Protein AF-C7RBJ3-F1 (afdb_monomer)

Organism: Kangiella koreensis (strain DSM 16069 / JCM 12317 / KCTC 12182 / SW-125) (NCBI:txid523791)

Sequence (81 aa):
MFEFYLQDAELVNLFHAKKYDLNSSTTLSTTKEKTMTQLNNQDRQKCEVWTRVMGYHRPVSAFNKGKQSEHKERQHFKERA

Solvent-accessible surface area (backbone atoms only — not comparable to full-atom values): 6020 Å² total; per-residue (Å²): 145,80,84,89,78,95,76,74,74,67,68,59,52,60,67,57,62,76,72,65,82,87,77,81,88,83,84,90,80,95,72,93,73,82,74,81,78,82,75,57,78,87,80,56,78,85,81,84,57,69,45,82,54,101,86,46,79,44,54,59,88,76,53,51,74,68,54,50,54,56,58,70,68,59,83,75,91,74,84,83,131

Secondary structure (DSSP, 8-state):
---------HHHHHHHHTS---------------------GGGPPPPPPEEEETTEEEEGGG--HHHHHHHHHPPPP----

Structure (mmCIF, N/CA/C/O backbone):
data_AF-C7RBJ3-F1
#
_entry.id   AF-C7RBJ3-F1
#
loop_
_atom_site.group_PDB
_atom_site.id
_atom_site.type_symbol
_atom_site.label_atom_id
_atom_site.label_alt_id
_atom_site.label_comp_id
_atom_site.label_asym_id
_atom_site.label_entity_id
_atom_site.label_seq_id
_atom_site.pdbx_PDB_ins_code
_atom_site.Cartn_x
_atom_site.Cartn_y
_atom_site.Cartn_z
_atom_site.occupancy
_atom_site.B_iso_or_equiv
_atom_site.auth_seq_id
_atom_site.auth_comp_id
_atom_site.auth_asym_id
_atom_site.auth_atom_id
_atom_site.pdbx_PDB_model_num
ATOM 1 N N . MET A 1 1 ? 25.887 -8.990 10.465 1.00 43.25 1 MET A N 1
ATOM 2 C CA . MET A 1 1 ? 25.453 -7.644 10.899 1.00 43.25 1 MET A CA 1
ATOM 3 C C 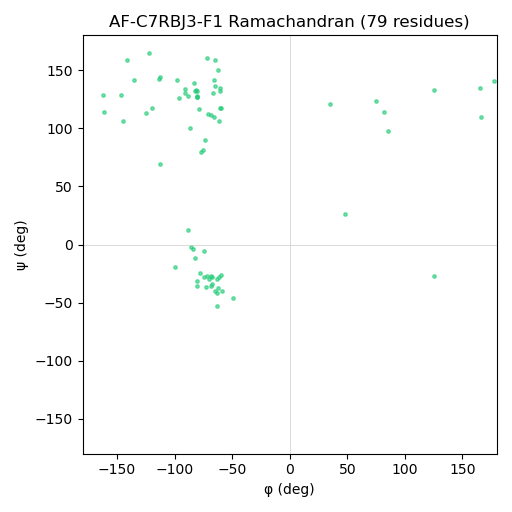. MET A 1 1 ? 23.977 -7.712 11.275 1.00 43.25 1 MET A C 1
ATOM 5 O O . MET A 1 1 ? 23.124 -7.046 10.711 1.00 43.25 1 MET A O 1
ATOM 9 N N . PHE A 1 2 ? 23.718 -8.653 12.175 1.00 42.06 2 PHE A N 1
ATOM 10 C CA . PHE A 1 2 ? 22.513 -8.855 12.958 1.00 42.06 2 PHE A CA 1
ATOM 11 C C . PHE A 1 2 ? 22.964 -8.556 14.390 1.00 42.06 2 PHE A C 1
ATOM 13 O O . PHE A 1 2 ? 24.114 -8.882 14.693 1.00 42.06 2 PHE A O 1
ATOM 20 N N . GLU A 1 3 ? 22.070 -7.956 15.175 1.00 46.28 3 GLU A N 1
ATOM 21 C CA . GLU A 1 3 ? 22.109 -7.639 16.617 1.00 46.28 3 GLU A CA 1
ATOM 22 C C . GLU A 1 3 ? 21.864 -6.147 16.897 1.00 46.28 3 GLU A C 1
ATOM 24 O O . GLU A 1 3 ? 22.492 -5.285 16.286 1.00 46.28 3 GLU A O 1
ATOM 29 N N . PHE A 1 4 ? 20.977 -5.913 17.878 1.00 36.62 4 PHE A N 1
ATOM 30 C CA . PHE A 1 4 ? 20.681 -4.664 18.602 1.00 36.62 4 PHE A CA 1
ATOM 31 C C . PHE A 1 4 ? 19.867 -3.584 17.843 1.00 36.62 4 PHE A C 1
ATOM 33 O O . PHE A 1 4 ? 20.285 -3.110 16.800 1.00 36.62 4 PHE A 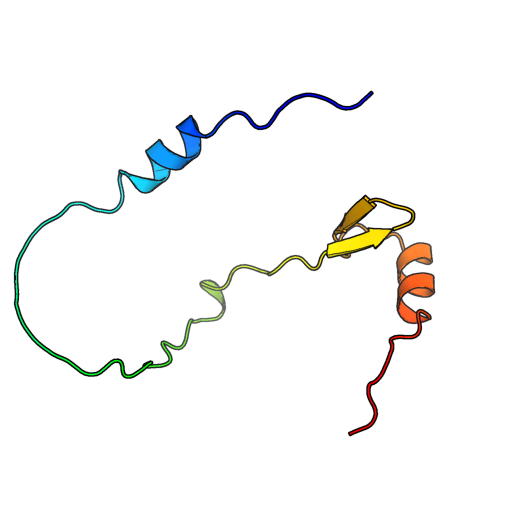O 1
ATOM 40 N N . TYR A 1 5 ? 18.715 -3.066 18.297 1.00 40.81 5 TYR A N 1
ATOM 41 C CA . TYR A 1 5 ? 18.189 -2.973 19.661 1.00 40.81 5 TYR A CA 1
ATOM 42 C C . TYR A 1 5 ? 16.667 -2.702 19.649 1.00 40.81 5 TYR A C 1
ATOM 44 O O . TYR A 1 5 ? 16.192 -1.774 18.993 1.00 40.81 5 TYR A O 1
ATOM 52 N N . LEU A 1 6 ? 15.918 -3.521 20.396 1.00 48.38 6 LEU A N 1
ATOM 53 C CA . LEU A 1 6 ? 14.627 -3.176 20.991 1.00 48.38 6 LEU A CA 1
ATOM 54 C C . LEU A 1 6 ? 14.943 -2.526 22.350 1.00 48.38 6 LEU A C 1
ATOM 56 O O . LEU A 1 6 ? 15.221 -3.231 23.310 1.00 48.38 6 LEU A O 1
ATOM 60 N N . GLN A 1 7 ? 14.917 -1.201 22.429 1.00 44.19 7 GLN A N 1
ATOM 61 C CA . GLN A 1 7 ? 14.923 -0.412 23.669 1.00 44.19 7 GLN A CA 1
ATOM 62 C C . GLN A 1 7 ? 14.413 0.963 23.217 1.00 44.19 7 GLN A C 1
ATOM 64 O O . GLN A 1 7 ? 14.949 1.526 22.273 1.00 44.19 7 GLN A O 1
ATOM 69 N N . ASP A 1 8 ? 13.247 1.445 23.634 1.00 45.53 8 ASP A N 1
ATOM 70 C CA . ASP A 1 8 ? 12.941 1.759 25.021 1.00 45.53 8 ASP A CA 1
ATOM 71 C C . ASP A 1 8 ? 11.471 1.457 25.355 1.00 45.53 8 ASP A C 1
ATOM 73 O O . ASP A 1 8 ? 10.549 2.183 24.979 1.00 45.53 8 ASP A O 1
ATOM 77 N N . ALA A 1 9 ? 11.240 0.381 26.108 1.00 49.25 9 ALA A N 1
ATOM 78 C CA . ALA A 1 9 ? 9.920 0.034 26.639 1.00 49.25 9 ALA A CA 1
ATOM 79 C C . ALA A 1 9 ? 9.482 0.938 27.815 1.00 49.25 9 ALA A C 1
ATOM 81 O O . ALA A 1 9 ? 8.343 0.849 28.272 1.00 49.25 9 ALA A O 1
ATOM 82 N N . GLU A 1 10 ? 10.349 1.830 28.304 1.00 50.22 10 GLU A N 1
ATOM 83 C CA . GLU A 1 10 ? 10.057 2.649 29.487 1.00 50.22 10 GLU A CA 1
ATOM 84 C C . GLU A 1 10 ? 9.185 3.879 29.189 1.00 50.22 10 GLU A C 1
ATOM 86 O O . GLU A 1 10 ? 8.344 4.244 30.012 1.00 50.22 10 GLU A O 1
ATOM 91 N N . LEU A 1 11 ? 9.275 4.476 27.992 1.00 47.09 11 LEU A N 1
ATOM 92 C CA . LEU A 1 11 ? 8.464 5.661 27.662 1.00 47.09 11 LEU A CA 1
ATOM 93 C C . LEU A 1 11 ? 7.005 5.331 27.315 1.00 47.09 11 LEU A C 1
ATOM 95 O O . LEU A 1 11 ? 6.120 6.165 27.508 1.00 47.09 11 LEU A O 1
ATOM 99 N N . VAL A 1 12 ? 6.723 4.108 26.859 1.00 53.41 12 VAL A N 1
ATOM 100 C CA . VAL A 1 12 ? 5.351 3.663 26.552 1.00 53.41 12 VAL A CA 1
ATOM 101 C C . VAL A 1 12 ? 4.548 3.433 27.837 1.00 53.41 12 VAL A C 1
ATOM 103 O O . VAL A 1 12 ? 3.367 3.783 27.907 1.00 53.41 12 VAL A O 1
ATOM 106 N N . ASN A 1 13 ? 5.197 2.922 28.886 1.00 49.78 13 ASN A N 1
ATOM 107 C CA . ASN A 1 13 ? 4.551 2.648 30.169 1.00 49.78 13 ASN A CA 1
ATOM 108 C C . ASN A 1 13 ? 4.177 3.932 30.929 1.00 49.78 13 ASN A C 1
ATOM 110 O O . ASN A 1 13 ? 3.151 3.956 31.612 1.00 49.78 13 ASN A O 1
ATOM 114 N N . LEU A 1 14 ? 4.923 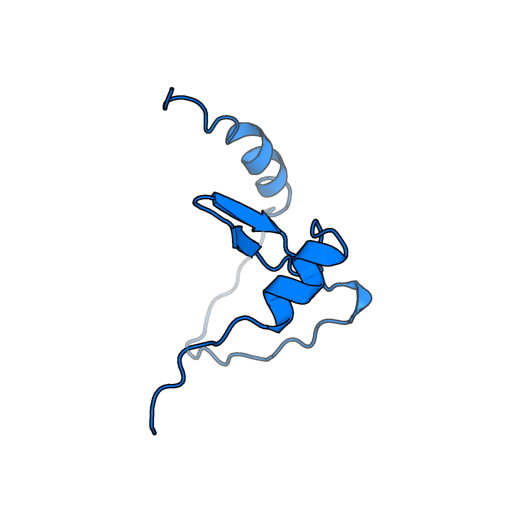5.029 30.741 1.00 48.22 14 LEU A N 1
ATOM 115 C CA . LEU A 1 14 ? 4.601 6.327 31.346 1.00 48.22 14 LEU A CA 1
ATOM 116 C C . LEU A 1 14 ? 3.323 6.956 30.752 1.00 48.22 14 LEU A C 1
ATOM 118 O O . LEU A 1 14 ? 2.533 7.565 31.474 1.00 48.22 14 LEU A O 1
ATOM 122 N N . PHE A 1 15 ? 3.085 6.770 29.447 1.00 49.00 15 PHE A N 1
ATOM 123 C CA . PHE A 1 15 ? 1.858 7.230 28.781 1.00 49.00 15 PHE A CA 1
ATOM 124 C C . PHE A 1 15 ? 0.635 6.362 29.113 1.00 49.00 15 PHE A C 1
ATOM 126 O O . PHE A 1 15 ? -0.487 6.871 29.112 1.00 49.00 15 PHE A O 1
ATOM 133 N N . HIS A 1 16 ? 0.825 5.076 29.425 1.00 42.97 16 HIS A N 1
ATOM 134 C CA . HIS A 1 16 ? -0.274 4.174 29.786 1.00 42.97 16 HIS A CA 1
ATOM 135 C C . HIS A 1 16 ? -0.728 4.332 31.246 1.00 42.97 16 HIS A C 1
ATOM 137 O O . HIS A 1 16 ? -1.925 4.262 31.524 1.00 42.97 16 HIS A O 1
ATOM 143 N N . ALA A 1 17 ? 0.202 4.596 32.170 1.00 47.03 17 ALA A N 1
ATOM 144 C CA . ALA A 1 17 ? -0.089 4.670 33.603 1.00 47.03 17 ALA A CA 1
ATOM 145 C C . ALA A 1 17 ? -0.966 5.872 34.001 1.00 47.03 17 ALA A C 1
ATOM 147 O O . ALA A 1 17 ? -1.710 5.791 34.972 1.00 47.03 17 ALA A O 1
ATOM 148 N N . LYS A 1 18 ? -0.937 6.976 33.241 1.00 46.59 18 LYS A N 1
ATOM 149 C CA . LYS A 1 18 ? -1.652 8.214 33.604 1.00 46.59 18 LYS A CA 1
ATOM 150 C C . LYS A 1 18 ? -3.133 8.248 33.201 1.00 46.59 18 LYS A C 1
ATOM 152 O O . LYS A 1 18 ? -3.805 9.236 33.479 1.00 46.59 18 LYS A O 1
ATOM 157 N N . LYS A 1 19 ? -3.635 7.222 32.498 1.00 49.66 19 LYS A N 1
ATOM 158 C CA . LYS A 1 19 ? -5.022 7.186 31.990 1.00 49.66 19 LYS A CA 1
ATOM 159 C C . LYS A 1 19 ? -5.976 6.352 32.850 1.00 49.66 19 LYS A C 1
ATOM 161 O O . LYS A 1 19 ? -7.185 6.530 32.743 1.00 49.66 19 LYS A O 1
ATOM 166 N N . TYR A 1 20 ? -5.458 5.462 33.690 1.00 41.56 20 TYR A N 1
ATOM 167 C CA . TYR A 1 20 ? -6.274 4.541 34.479 1.00 41.56 20 TYR A CA 1
ATOM 168 C C . TYR A 1 20 ? -6.175 4.880 35.966 1.00 41.56 20 TYR A C 1
ATOM 170 O O . TYR A 1 20 ? -5.598 4.128 36.746 1.00 41.56 20 TYR A O 1
ATOM 178 N N . ASP A 1 21 ? -6.755 6.017 36.353 1.00 46.34 21 ASP A N 1
ATOM 179 C CA . ASP A 1 21 ? -7.134 6.234 37.748 1.00 46.34 21 ASP A CA 1
ATOM 180 C C . ASP A 1 21 ? -8.239 5.227 38.100 1.00 46.34 21 ASP A C 1
ATOM 182 O O . ASP A 1 21 ? -9.365 5.293 37.599 1.00 46.34 21 ASP A O 1
ATOM 186 N N . LEU A 1 22 ? -7.888 4.245 38.933 1.00 52.38 22 LEU A N 1
ATOM 187 C CA . LEU A 1 22 ? -8.828 3.311 39.537 1.00 52.38 22 LEU A CA 1
ATOM 188 C C . LEU A 1 22 ? -9.704 4.080 40.525 1.00 52.38 22 LEU A C 1
ATOM 190 O O . LEU A 1 22 ? -9.227 4.459 41.589 1.00 52.38 22 LEU A O 1
ATOM 194 N N . ASN A 1 23 ? -10.991 4.235 40.217 1.00 50.97 23 ASN A N 1
ATOM 195 C CA . ASN A 1 23 ? -12.010 4.423 41.241 1.00 50.97 23 ASN A CA 1
ATOM 196 C C . ASN A 1 23 ? -13.350 3.796 40.843 1.00 50.97 23 ASN A C 1
ATOM 198 O O . ASN A 1 23 ? -13.937 4.126 39.817 1.00 50.97 23 ASN A O 1
ATOM 202 N N . SER A 1 24 ? -13.846 2.998 41.791 1.00 45.56 24 SER A N 1
ATOM 203 C CA . SER A 1 24 ? -15.254 2.727 42.084 1.00 45.56 24 SER A CA 1
ATOM 204 C C . SER A 1 24 ? -15.968 1.622 41.296 1.00 45.56 24 SER A C 1
ATOM 206 O O . SER A 1 24 ? -16.485 1.820 40.204 1.00 45.56 24 SER A O 1
ATOM 208 N N . SER A 1 25 ? -16.023 0.456 41.951 1.00 56.44 25 SER A N 1
ATOM 209 C CA . SER A 1 25 ? -17.221 -0.355 42.212 1.00 56.44 25 SER A CA 1
ATOM 210 C C . SER A 1 25 ? -18.324 -0.390 41.150 1.00 56.44 25 SER A C 1
ATOM 212 O O . SER A 1 25 ? -19.011 0.601 40.927 1.00 56.44 25 SER A O 1
ATOM 214 N N . THR A 1 26 ? -18.642 -1.586 40.648 1.00 42.22 26 THR A N 1
ATOM 215 C CA . THR A 1 26 ? -19.895 -2.309 40.971 1.00 42.22 26 THR A CA 1
ATOM 216 C C . THR A 1 26 ? -19.969 -3.616 40.171 1.00 42.22 26 THR A C 1
ATOM 218 O O . THR A 1 26 ? -19.542 -3.721 39.026 1.00 42.22 26 THR A O 1
ATOM 221 N N . THR A 1 27 ? -20.464 -4.639 40.852 1.00 45.84 27 THR A N 1
ATOM 222 C CA . THR A 1 27 ? -20.633 -6.043 40.476 1.00 45.84 27 THR A CA 1
ATOM 223 C C . THR A 1 27 ? -21.630 -6.317 39.336 1.00 45.84 27 THR A C 1
ATOM 225 O O . THR A 1 27 ? -22.600 -5.585 39.183 1.00 45.84 27 THR A O 1
ATOM 228 N N . LEU A 1 28 ? -21.450 -7.500 38.717 1.00 48.69 28 LEU A N 1
ATOM 229 C CA . LEU A 1 28 ? -22.385 -8.332 37.921 1.00 48.69 28 LEU A CA 1
ATOM 230 C C . LEU A 1 28 ? -22.602 -7.981 36.436 1.00 48.69 28 LEU A C 1
ATOM 232 O O . LEU A 1 28 ? -23.293 -7.031 36.093 1.00 48.69 28 LEU A O 1
ATOM 236 N N . SER A 1 29 ? -22.179 -8.878 35.535 1.00 41.00 29 SER A N 1
ATOM 237 C CA . SER A 1 29 ? -23.076 -9.879 34.916 1.00 41.00 29 SER A CA 1
ATOM 238 C C . SER A 1 29 ? -22.449 -10.545 33.680 1.00 41.00 29 SER A C 1
ATOM 240 O O . SER A 1 29 ? -21.842 -9.926 32.810 1.00 41.00 29 SER A O 1
ATOM 242 N N . THR A 1 30 ? -22.597 -11.865 33.639 1.00 52.50 30 THR A N 1
ATOM 243 C CA . THR A 1 30 ? -22.363 -12.749 32.499 1.00 52.50 30 THR A CA 1
ATOM 244 C C . THR A 1 30 ? -23.264 -12.356 31.326 1.00 52.50 30 THR A C 1
ATOM 246 O O . THR A 1 30 ? -24.478 -12.432 31.471 1.00 52.50 30 THR A O 1
ATOM 249 N N . THR A 1 31 ? -22.669 -11.948 30.195 1.00 49.75 31 THR A N 1
ATOM 250 C CA . THR A 1 31 ? -22.995 -12.257 28.775 1.00 49.75 31 THR A CA 1
ATOM 251 C C . THR A 1 31 ? -22.212 -11.262 27.900 1.00 49.75 31 THR A C 1
ATOM 253 O O . THR A 1 31 ? -22.487 -10.067 27.908 1.00 49.75 31 THR A O 1
ATOM 256 N N . LYS A 1 32 ? -21.181 -11.721 27.171 1.00 52.66 32 LYS A N 1
ATOM 257 C CA . LYS A 1 32 ? -20.386 -10.873 26.258 1.00 52.66 32 LYS A CA 1
ATOM 258 C C . LYS A 1 32 ? -21.187 -10.585 24.979 1.00 52.66 32 LYS A C 1
ATOM 260 O O . LYS A 1 32 ? -20.965 -11.220 23.952 1.00 52.66 32 LYS A O 1
ATOM 265 N N . GLU A 1 33 ? -22.092 -9.617 25.024 1.00 59.81 33 GLU A N 1
ATOM 266 C CA . GLU A 1 33 ? -22.626 -9.001 23.809 1.00 59.81 33 GLU A CA 1
ATOM 267 C C . GLU A 1 33 ? -21.613 -7.988 23.267 1.00 59.81 33 GLU A C 1
ATOM 269 O O . GLU A 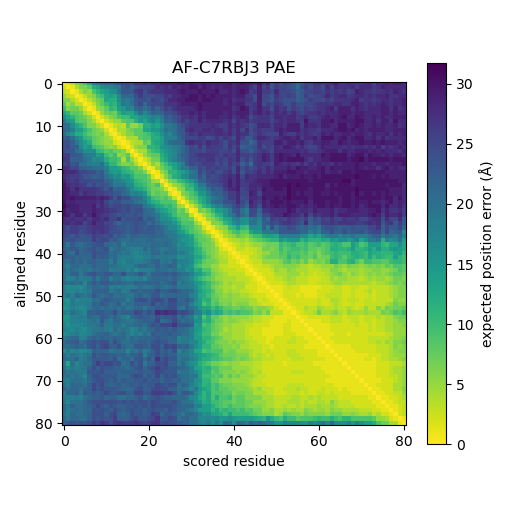1 33 ? -21.262 -7.001 23.913 1.00 59.81 33 GLU A O 1
ATOM 274 N N . LYS A 1 34 ? -21.095 -8.255 22.063 1.00 58.38 34 LYS A N 1
ATOM 275 C CA . LYS A 1 34 ? -20.202 -7.348 21.336 1.00 58.38 34 LYS A CA 1
ATOM 276 C C . LYS A 1 34 ? -21.043 -6.223 20.730 1.00 58.38 34 LYS A C 1
ATOM 278 O O . LYS A 1 34 ? -21.382 -6.267 19.550 1.00 58.38 34 LYS A O 1
ATOM 283 N N . THR A 1 35 ? -21.400 -5.229 21.535 1.00 62.03 35 THR A N 1
ATOM 284 C CA . THR A 1 35 ? -22.003 -3.990 21.038 1.00 62.03 35 THR A CA 1
ATOM 285 C C . THR A 1 35 ? -21.007 -3.317 20.087 1.00 62.03 35 THR A C 1
ATOM 287 O O . THR 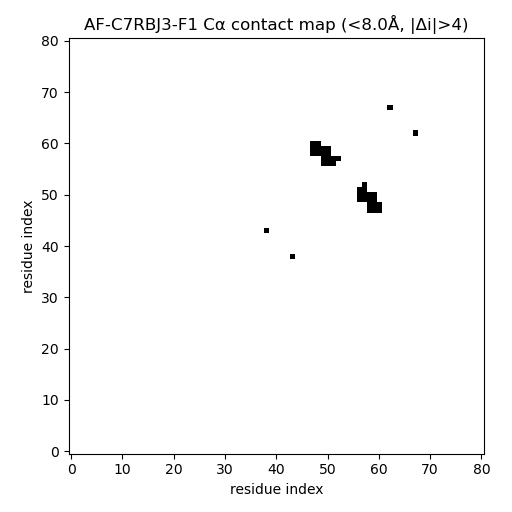A 1 35 ? -19.872 -3.008 20.450 1.00 62.03 35 THR A O 1
ATOM 290 N N . MET A 1 36 ? -21.375 -3.172 18.810 1.00 64.31 36 MET A N 1
ATOM 291 C CA . MET A 1 36 ? -20.531 -2.483 17.833 1.00 64.31 36 MET A CA 1
ATOM 292 C C . MET A 1 36 ? -20.591 -0.980 18.100 1.00 64.31 36 MET A C 1
ATOM 294 O O . MET A 1 36 ? -21.444 -0.282 17.558 1.00 64.31 36 MET A O 1
ATOM 298 N N . THR A 1 37 ? -19.688 -0.476 18.937 1.00 76.62 37 THR A N 1
ATOM 299 C CA . THR A 1 37 ? -19.512 0.964 19.136 1.00 76.62 37 THR A CA 1
ATOM 300 C C . THR A 1 37 ? -19.099 1.594 17.803 1.00 76.62 37 THR A C 1
ATOM 302 O O . THR A 1 37 ? -17.981 1.390 17.324 1.00 76.62 37 THR A O 1
ATOM 305 N N . GLN A 1 38 ? -20.014 2.317 17.154 1.00 80.00 38 GLN A N 1
ATOM 306 C CA . GLN A 1 38 ? -19.714 3.033 15.918 1.00 80.00 38 GLN A CA 1
ATOM 307 C C . GLN A 1 38 ? -18.807 4.227 16.235 1.00 80.00 38 GLN A C 1
ATOM 309 O O . GLN A 1 38 ? -19.218 5.178 16.890 1.00 80.00 38 GLN A O 1
ATOM 314 N N . LEU A 1 39 ? -17.558 4.163 15.772 1.00 83.69 39 LEU A N 1
ATOM 315 C CA . LEU A 1 39 ? -16.601 5.266 15.867 1.00 83.69 39 LEU A CA 1
ATOM 316 C C . LEU A 1 39 ? -16.859 6.289 14.757 1.00 83.69 39 LEU A C 1
ATOM 318 O O . LEU A 1 39 ? -16.943 5.914 13.576 1.00 83.69 39 LEU A O 1
ATOM 322 N N . ASN A 1 40 ? -16.905 7.572 15.123 1.00 85.94 40 ASN A N 1
ATOM 323 C CA . ASN A 1 40 ? -16.920 8.678 14.168 1.00 85.94 40 ASN A CA 1
ATOM 324 C C . ASN A 1 40 ? -15.630 8.676 13.335 1.00 85.94 40 ASN A C 1
ATOM 326 O O . ASN A 1 40 ? -14.575 8.255 13.802 1.00 85.94 40 ASN A O 1
ATOM 330 N N . ASN A 1 41 ? -15.687 9.158 12.090 1.00 84.56 41 ASN A N 1
ATOM 331 C CA . ASN A 1 41 ? -14.529 9.123 11.184 1.00 84.56 41 ASN A CA 1
ATOM 332 C C . ASN A 1 41 ? -13.316 9.923 11.685 1.00 84.56 41 ASN A C 1
ATOM 334 O O . ASN A 1 41 ? -12.194 9.562 11.347 1.00 84.56 41 ASN A O 1
ATOM 338 N N . GLN A 1 42 ? -13.534 10.973 12.482 1.00 88.12 42 GLN A N 1
ATOM 339 C CA . GLN A 1 42 ? -12.457 11.810 13.028 1.00 88.12 42 GLN A CA 1
ATOM 340 C C . GLN A 1 42 ? -11.643 11.098 14.114 1.00 88.12 42 GLN A C 1
ATOM 342 O O . GLN A 1 42 ? -10.458 11.369 14.268 1.00 88.12 42 GLN A O 1
ATOM 347 N N . ASP A 1 43 ? -12.255 10.141 14.813 1.00 87.06 43 ASP A N 1
ATOM 348 C CA . ASP A 1 43 ? -11.603 9.370 15.876 1.00 87.06 43 ASP A CA 1
ATOM 349 C C . ASP A 1 43 ? -10.834 8.154 15.323 1.00 87.06 43 ASP A C 1
ATOM 351 O O . ASP A 1 43 ? -10.219 7.395 16.074 1.00 87.06 43 ASP A O 1
ATOM 355 N N . ARG A 1 44 ? -10.879 7.924 14.001 1.00 87.88 44 ARG A N 1
ATOM 356 C CA . ARG A 1 44 ? -10.228 6.780 13.352 1.00 87.88 44 ARG A CA 1
ATOM 357 C C . ARG A 1 44 ? -8.790 7.111 12.980 1.00 87.88 44 ARG A C 1
ATOM 359 O O . ARG A 1 44 ? -8.524 8.043 12.226 1.00 87.88 44 ARG A O 1
ATOM 366 N N . GLN A 1 45 ? -7.868 6.253 13.403 1.00 89.75 45 GLN A N 1
ATOM 367 C CA . GLN A 1 45 ? -6.490 6.277 12.924 1.00 89.75 45 GLN A CA 1
ATOM 368 C C . GLN A 1 45 ? -6.367 5.522 11.593 1.00 89.75 45 GLN A C 1
ATOM 370 O O . GLN A 1 45 ? -6.939 4.442 11.425 1.00 89.75 45 GLN A O 1
ATOM 375 N N . LYS A 1 46 ? -5.593 6.061 10.641 1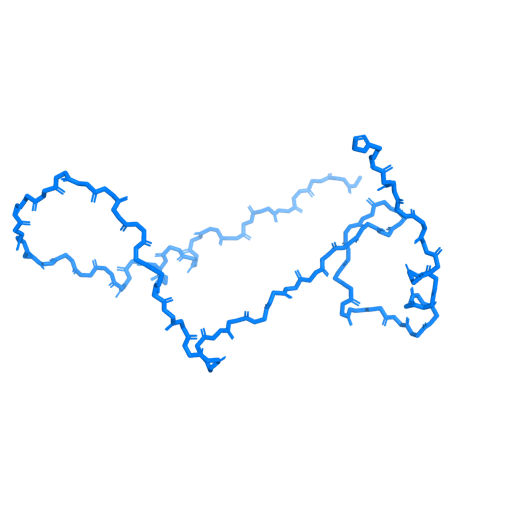.00 89.81 46 LYS A N 1
ATOM 376 C CA . LYS A 1 46 ? -5.290 5.352 9.387 1.00 89.81 46 LYS A CA 1
ATOM 377 C C . LYS A 1 46 ? -4.431 4.122 9.672 1.00 89.81 46 LYS A C 1
ATOM 379 O O . LYS A 1 46 ? -3.395 4.225 10.323 1.00 89.81 46 LYS A O 1
ATOM 384 N N . CYS A 1 47 ? -4.838 2.978 9.133 1.00 92.56 47 CYS A N 1
ATOM 385 C CA . CYS A 1 47 ? -4.024 1.771 9.158 1.00 92.56 47 CYS A CA 1
ATOM 386 C C . CYS A 1 47 ? -2.972 1.836 8.050 1.00 92.56 47 CYS A C 1
ATOM 388 O O . CYS A 1 47 ? -3.303 2.043 6.880 1.00 92.56 47 CYS A O 1
ATOM 390 N N . GLU A 1 48 ? -1.711 1.623 8.409 1.00 94.06 48 GLU A N 1
ATOM 391 C CA . GLU A 1 48 ? -0.663 1.439 7.416 1.00 94.06 48 GLU A CA 1
ATOM 392 C C . GLU A 1 48 ? -0.657 0.002 6.905 1.00 94.06 48 GLU A C 1
ATOM 394 O O . GLU A 1 48 ? -0.673 -0.957 7.675 1.00 94.06 48 GLU A O 1
ATOM 399 N N . VAL A 1 49 ? -0.589 -0.144 5.584 1.00 94.44 49 VAL A N 1
ATOM 400 C CA . VAL A 1 49 ? -0.436 -1.445 4.935 1.00 94.44 49 VAL A CA 1
ATOM 401 C C . VAL A 1 49 ? 1.039 -1.662 4.639 1.00 94.44 49 VAL A C 1
ATOM 403 O O . VAL A 1 49 ? 1.678 -0.834 3.989 1.00 94.44 49 VAL A O 1
ATOM 406 N N . TRP A 1 50 ? 1.572 -2.788 5.099 1.00 95.38 50 TRP A N 1
ATOM 407 C CA . TRP A 1 50 ? 2.966 -3.173 4.917 1.00 95.38 50 TRP A CA 1
ATOM 408 C C . TRP A 1 50 ? 3.057 -4.406 4.023 1.00 95.38 50 TRP A C 1
ATOM 410 O O . TRP A 1 50 ? 2.217 -5.301 4.084 1.00 95.38 50 TRP A O 1
ATOM 420 N N . THR A 1 51 ? 4.074 -4.457 3.164 1.00 93.94 51 THR A N 1
ATOM 421 C CA . THR A 1 51 ? 4.287 -5.592 2.259 1.00 93.94 51 THR A CA 1
ATOM 422 C C . THR A 1 51 ? 5.765 -5.929 2.119 1.00 93.94 51 THR A C 1
ATOM 424 O O . THR A 1 51 ? 6.642 -5.100 2.382 1.00 93.94 51 THR A O 1
ATOM 427 N N . ARG A 1 52 ? 6.049 -7.162 1.693 1.00 94.44 52 ARG A N 1
ATOM 428 C CA . ARG A 1 52 ? 7.412 -7.648 1.488 1.00 94.44 52 ARG A CA 1
ATOM 429 C C . ARG A 1 52 ? 7.974 -7.164 0.148 1.00 94.44 52 ARG A C 1
ATOM 431 O O . ARG A 1 52 ? 7.395 -7.395 -0.921 1.00 94.44 52 ARG A O 1
ATOM 438 N N . VAL A 1 53 ? 9.149 -6.542 0.201 1.00 92.94 53 VAL A N 1
ATOM 439 C CA . VAL A 1 53 ? 9.946 -6.114 -0.955 1.00 92.94 53 VAL A CA 1
ATOM 440 C C . VAL A 1 53 ? 11.337 -6.724 -0.832 1.00 92.94 53 VAL A C 1
ATOM 442 O O . VAL A 1 53 ? 12.077 -6.380 0.078 1.00 92.94 53 VAL A O 1
ATOM 445 N N . MET A 1 54 ? 11.688 -7.645 -1.736 1.00 86.94 54 MET A N 1
ATOM 446 C CA . MET A 1 54 ? 13.039 -8.224 -1.859 1.00 86.94 54 MET A CA 1
ATOM 447 C C . MET A 1 54 ? 13.688 -8.720 -0.551 1.00 86.94 54 MET A C 1
ATOM 449 O O . MET A 1 54 ? 14.906 -8.754 -0.452 1.00 86.94 54 MET A O 1
ATOM 453 N N . GLY A 1 55 ? 12.903 -9.109 0.457 1.00 91.81 55 GLY A N 1
ATOM 454 C CA . GLY A 1 55 ? 13.442 -9.627 1.719 1.00 91.81 55 GLY A CA 1
ATOM 455 C C . GLY A 1 55 ? 12.959 -8.918 2.977 1.00 91.81 55 GLY A C 1
ATOM 456 O O . GLY A 1 55 ? 12.874 -9.572 4.009 1.00 91.81 55 GLY A O 1
ATOM 457 N N . TYR A 1 56 ? 12.576 -7.643 2.890 1.00 95.75 56 TYR A N 1
ATOM 458 C CA . TYR A 1 56 ? 12.185 -6.829 4.047 1.00 95.75 56 TYR A CA 1
ATOM 459 C C . TYR A 1 56 ? 10.762 -6.275 3.917 1.00 95.75 56 TYR A C 1
ATOM 461 O O . TYR A 1 56 ? 10.173 -6.284 2.833 1.00 95.75 56 TYR A O 1
ATOM 469 N N . HIS A 1 57 ? 10.201 -5.800 5.030 1.00 95.69 57 HIS A N 1
ATOM 470 C CA . HIS A 1 57 ? 8.891 -5.155 5.059 1.00 95.69 57 HIS A CA 1
ATOM 471 C C . HIS A 1 57 ? 9.026 -3.647 4.863 1.00 95.69 57 HIS A C 1
ATOM 473 O O . HIS A 1 57 ? 9.861 -3.000 5.491 1.00 95.69 57 HIS A O 1
ATOM 479 N N . ARG A 1 58 ? 8.187 -3.089 3.990 1.00 94.50 58 ARG A N 1
ATOM 480 C CA . ARG A 1 58 ? 8.107 -1.651 3.721 1.00 94.50 58 ARG A CA 1
ATOM 481 C C . ARG A 1 58 ? 6.639 -1.224 3.680 1.00 94.50 58 ARG A C 1
ATOM 483 O O . ARG A 1 58 ? 5.832 -1.969 3.111 1.00 94.50 58 ARG A O 1
ATOM 490 N N . PRO A 1 59 ? 6.283 -0.042 4.209 1.00 96.38 59 PRO A N 1
ATOM 491 C CA . PRO A 1 59 ? 4.932 0.478 4.069 1.00 96.38 59 PRO A CA 1
ATOM 492 C C . PRO A 1 59 ? 4.631 0.780 2.598 1.00 96.38 59 PRO A C 1
ATOM 494 O O . PRO A 1 59 ? 5.450 1.359 1.877 1.00 96.38 59 PRO A O 1
ATOM 497 N N . VAL A 1 60 ? 3.435 0.401 2.149 1.00 95.19 60 VAL A N 1
ATOM 498 C CA . VAL A 1 60 ? 2.961 0.617 0.772 1.00 95.19 60 VAL A CA 1
ATOM 499 C C . VAL A 1 60 ? 2.858 2.113 0.452 1.00 95.19 60 VAL A C 1
ATOM 501 O O . VAL A 1 60 ? 3.099 2.521 -0.683 1.00 95.19 60 VAL A O 1
ATOM 504 N N . SER A 1 61 ? 2.590 2.953 1.458 1.00 95.25 61 SER A N 1
ATOM 505 C CA . SER A 1 61 ? 2.571 4.419 1.334 1.00 95.25 61 SER A CA 1
ATOM 506 C C . SER A 1 61 ? 3.911 5.008 0.878 1.00 95.25 61 SER A C 1
ATOM 508 O O . SER A 1 61 ? 3.930 6.053 0.235 1.00 95.25 61 SER A O 1
ATOM 510 N N . ALA A 1 62 ? 5.029 4.326 1.146 1.00 94.25 62 ALA A N 1
ATOM 511 C CA . ALA A 1 62 ? 6.367 4.778 0.777 1.00 94.25 62 ALA A CA 1
ATOM 512 C C . ALA A 1 62 ? 6.801 4.329 -0.633 1.00 94.25 62 AL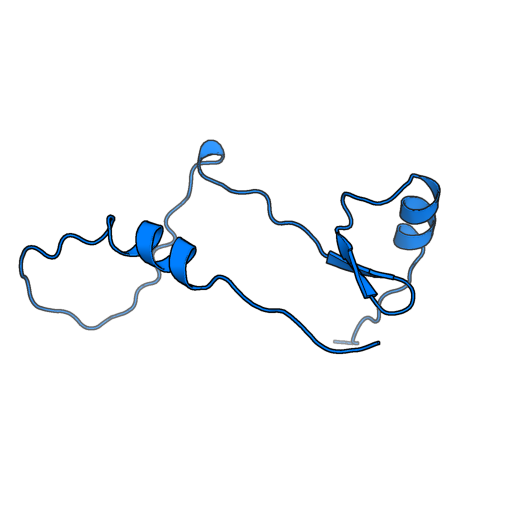A A C 1
ATOM 514 O O . ALA A 1 62 ? 7.994 4.372 -0.943 1.00 94.25 62 ALA A O 1
ATOM 515 N N . PHE A 1 63 ? 5.890 3.828 -1.475 1.00 96.25 63 PHE A N 1
ATOM 516 C CA . PHE A 1 63 ? 6.222 3.335 -2.814 1.00 96.25 63 PHE A CA 1
ATOM 517 C C . PHE A 1 63 ? 6.312 4.464 -3.841 1.00 96.25 63 PHE A C 1
ATOM 519 O O . PHE A 1 63 ? 5.387 5.257 -4.004 1.00 96.25 63 PHE A O 1
ATOM 526 N N . ASN A 1 64 ? 7.388 4.461 -4.626 1.00 95.69 64 ASN A N 1
ATOM 527 C CA . ASN A 1 64 ? 7.524 5.321 -5.802 1.00 95.69 64 ASN A CA 1
ATOM 528 C C . ASN A 1 64 ? 6.598 4.834 -6.934 1.00 95.69 64 ASN A C 1
ATOM 530 O O . ASN A 1 64 ? 6.226 3.660 -6.966 1.00 95.69 64 ASN A O 1
ATOM 534 N N . LYS A 1 65 ? 6.294 5.692 -7.920 1.00 97.31 65 LYS A N 1
ATOM 535 C CA . LYS A 1 65 ? 5.367 5.383 -9.034 1.00 97.31 65 LYS A CA 1
ATOM 536 C C . LYS A 1 65 ? 5.654 4.044 -9.734 1.00 97.31 65 LYS A C 1
ATOM 538 O O . LYS A 1 65 ? 4.739 3.249 -9.919 1.00 97.31 65 LYS A O 1
ATOM 543 N N . GLY A 1 66 ? 6.919 3.752 -10.049 1.00 96.56 66 GLY A N 1
ATOM 544 C CA . GLY A 1 66 ? 7.297 2.477 -10.679 1.00 96.56 66 GLY A CA 1
ATOM 545 C C . GLY A 1 66 ? 7.008 1.260 -9.793 1.00 96.56 66 GLY A C 1
ATOM 546 O O . GLY A 1 66 ? 6.451 0.269 -10.254 1.00 96.56 66 GLY A O 1
ATOM 547 N N . LYS A 1 67 ? 7.290 1.368 -8.487 1.00 95.69 67 LYS A N 1
ATOM 548 C CA . LYS A 1 67 ? 7.019 0.294 -7.523 1.00 95.69 67 LYS A CA 1
ATOM 549 C C . LYS A 1 67 ? 5.520 0.067 -7.319 1.00 95.69 67 LYS A C 1
ATOM 551 O O . LYS A 1 67 ? 5.104 -1.068 -7.118 1.00 95.69 67 LYS A O 1
ATOM 556 N N . GLN A 1 68 ? 4.714 1.128 -7.394 1.00 95.88 68 GLN A N 1
ATOM 557 C CA . GLN A 1 68 ? 3.255 1.018 -7.361 1.00 95.88 68 GLN A CA 1
ATOM 558 C C . GLN A 1 68 ? 2.714 0.266 -8.586 1.00 95.88 68 GLN A C 1
ATOM 560 O O . GLN A 1 68 ? 1.803 -0.539 -8.419 1.00 95.88 68 GLN A O 1
ATOM 565 N N . SER A 1 69 ? 3.267 0.498 -9.787 1.00 97.06 69 SER A N 1
ATOM 566 C CA . SER A 1 69 ? 2.875 -0.243 -11.001 1.00 97.06 69 SER A CA 1
ATOM 567 C C . SER A 1 69 ? 3.192 -1.728 -10.867 1.00 97.06 69 SER A C 1
ATOM 569 O O . SER A 1 69 ? 2.289 -2.552 -10.951 1.00 97.06 69 SER A O 1
ATOM 571 N N . GLU A 1 70 ? 4.438 -2.066 -10.520 1.00 96.38 70 GLU A N 1
ATOM 572 C CA . GLU A 1 70 ? 4.837 -3.466 -10.326 1.00 96.38 70 GLU A CA 1
ATOM 573 C C . GLU A 1 70 ? 4.004 -4.151 -9.237 1.00 96.38 70 GLU A C 1
ATOM 575 O O . GLU A 1 70 ? 3.592 -5.295 -9.395 1.00 96.38 70 GLU A O 1
ATOM 580 N N . HIS A 1 71 ? 3.700 -3.455 -8.135 1.00 94.81 71 HIS A N 1
ATOM 581 C CA . HIS A 1 71 ? 2.873 -4.023 -7.073 1.00 94.81 71 HIS A CA 1
ATOM 582 C C . HIS A 1 71 ? 1.449 -4.362 -7.541 1.00 94.81 71 HIS A C 1
ATOM 584 O O . HIS A 1 71 ? 0.920 -5.387 -7.120 1.00 94.81 71 HIS A O 1
ATOM 590 N N . LYS A 1 72 ? 0.849 -3.540 -8.414 1.00 94.69 72 LYS A N 1
ATOM 591 C CA . LYS A 1 72 ? -0.491 -3.783 -8.982 1.00 94.69 72 LYS A CA 1
ATOM 592 C C . LYS A 1 72 ? -0.534 -4.993 -9.914 1.00 94.69 72 LYS A C 1
ATOM 594 O O . LYS A 1 72 ? -1.583 -5.612 -10.046 1.00 94.69 72 LYS A O 1
ATOM 599 N N . GLU A 1 73 ? 0.583 -5.320 -10.552 1.00 97.00 73 GLU A N 1
ATOM 600 C CA . GLU A 1 73 ? 0.695 -6.446 -11.486 1.00 97.00 73 GLU A CA 1
ATOM 601 C C . GLU A 1 73 ? 0.927 -7.791 -10.772 1.00 97.00 73 GLU A C 1
ATOM 603 O O . GLU A 1 73 ? 0.788 -8.857 -11.383 1.00 97.00 73 GLU A O 1
ATOM 608 N N . ARG A 1 74 ? 1.237 -7.771 -9.465 1.00 94.00 74 ARG A N 1
ATOM 609 C CA . ARG A 1 74 ? 1.448 -8.987 -8.666 1.00 94.00 74 ARG A CA 1
ATOM 610 C C . ARG A 1 74 ? 0.191 -9.852 -8.642 1.00 94.00 74 ARG A C 1
ATOM 612 O O . ARG A 1 74 ? -0.902 -9.388 -8.336 1.00 94.00 74 ARG A O 1
ATOM 619 N N . GLN A 1 75 ? 0.377 -11.143 -8.894 1.00 94.69 75 GLN A N 1
ATOM 620 C CA . GLN A 1 75 ? -0.695 -12.127 -8.804 1.00 94.69 75 GLN A CA 1
ATOM 621 C C . GLN A 1 75 ? -0.751 -12.721 -7.397 1.00 94.69 75 GLN A C 1
ATOM 623 O O . GLN A 1 75 ? 0.264 -13.148 -6.845 1.00 94.69 75 GLN A O 1
ATOM 628 N N . HIS A 1 76 ? -1.951 -12.744 -6.821 1.00 91.94 76 HIS A N 1
ATOM 629 C CA . HIS A 1 76 ? -2.214 -13.349 -5.521 1.00 91.94 76 HIS A CA 1
ATOM 630 C C . HIS A 1 76 ? -2.787 -14.748 -5.699 1.00 91.94 76 HIS A C 1
ATOM 632 O O . HI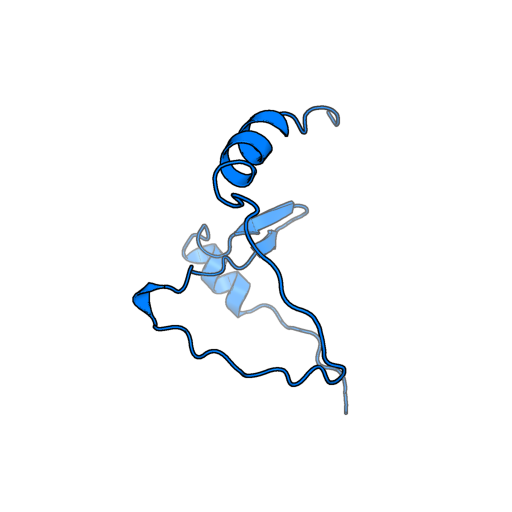S A 1 76 ? -3.612 -14.988 -6.583 1.00 91.94 76 HIS A O 1
ATOM 638 N N . PHE A 1 77 ? -2.372 -15.661 -4.826 1.00 95.12 77 PHE A N 1
ATOM 639 C CA . PHE A 1 77 ? -3.006 -16.964 -4.731 1.00 95.12 77 PHE A CA 1
ATOM 640 C C . PHE A 1 77 ? -4.483 -16.794 -4.356 1.00 95.12 77 PHE A C 1
ATOM 642 O O . PHE A 1 77 ? -4.819 -16.021 -3.457 1.00 95.12 77 PHE A O 1
ATOM 649 N N . LYS A 1 78 ? -5.355 -17.519 -5.056 1.00 95.19 78 LYS A N 1
ATOM 650 C CA . LYS A 1 78 ? -6.775 -17.639 -4.734 1.00 95.19 78 LYS A CA 1
ATOM 651 C C . LYS A 1 78 ? -7.054 -19.110 -4.471 1.00 95.19 78 LYS A C 1
ATOM 653 O O . LYS A 1 78 ? -6.868 -19.933 -5.367 1.00 95.19 78 LYS A O 1
ATOM 658 N N . GLU A 1 79 ? -7.469 -19.422 -3.252 1.00 95.00 79 GLU A N 1
ATOM 659 C CA . GLU A 1 79 ? -7.938 -20.760 -2.912 1.00 95.00 79 GLU A CA 1
ATOM 660 C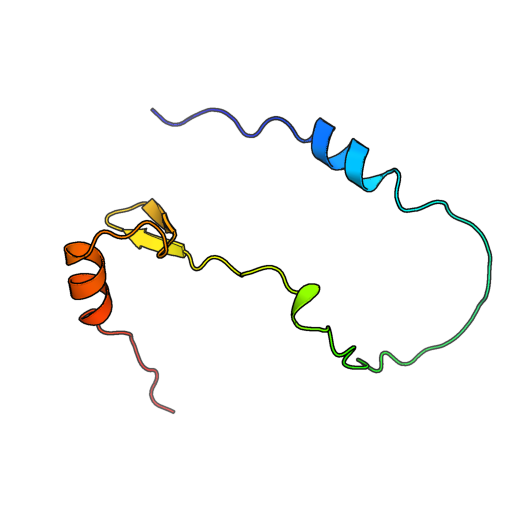 C . GLU A 1 79 ? -9.229 -21.060 -3.689 1.00 95.00 79 GLU A C 1
ATOM 662 O O . GLU A 1 79 ? -10.049 -20.165 -3.915 1.00 95.00 79 GLU A O 1
ATOM 667 N N . ARG A 1 80 ? -9.386 -22.301 -4.160 1.00 89.31 80 ARG A N 1
ATOM 668 C CA . ARG A 1 80 ? -10.639 -22.751 -4.778 1.00 89.31 80 ARG A CA 1
ATOM 669 C C . ARG A 1 80 ? -11.609 -23.109 -3.650 1.00 89.31 80 ARG A C 1
ATOM 671 O O . ARG A 1 80 ? -11.220 -23.867 -2.769 1.00 89.31 80 ARG A O 1
ATOM 678 N N . ALA A 1 81 ? -12.807 -22.525 -3.686 1.00 77.69 81 ALA A N 1
ATOM 679 C CA . ALA A 1 81 ? -13.883 -22.781 -2.728 1.00 77.69 81 ALA A CA 1
ATOM 680 C C . ALA A 1 81 ? -14.519 -24.163 -2.924 1.00 77.69 81 ALA A C 1
ATOM 682 O O . ALA A 1 81 ? -14.517 -24.642 -4.084 1.00 77.69 81 ALA A O 1
#

Foldseek 3Di:
DDDDDDDDPPVVVVVVVVPDDDDDDDDDDDDDDPDPPDDDPVPDDDDFDWDDDPHDIDTPVPDDPVRVVVVVVDDDDDDDD

InterPro domains:
  IPR012833 Ribonucleoside-triphosphate reductase, anaerobic [PF13597] (44-77)

Radius of gyration: 21.85 Å; Cα contacts (8 Å, |Δi|>4): 19; chains: 1; bounding box: 48×35×54 Å

Mean predicted aligned error: 16.4 Å

pLDDT: mean 72.81, std 22.33, range [36.62, 97.31]